Protein AF-A0A4R8H197-F1 (afdb_monomer_lite)

pLDDT: mean 80.63, std 14.85, range [42.31, 96.31]

Radius of gyration: 24.96 Å; chains: 1; bounding box: 51×19×72 Å

Secondary structure (DSSP, 8-state):
-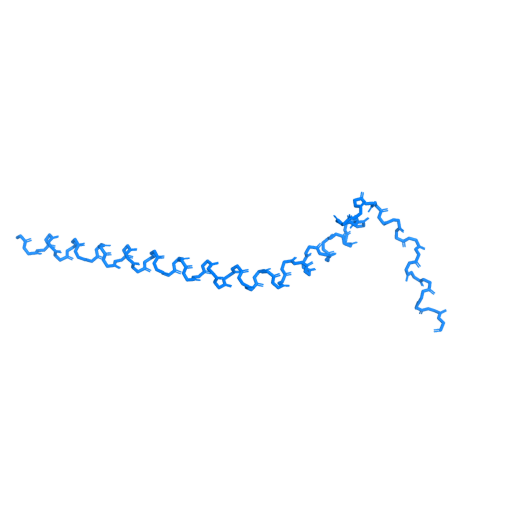HHHHHHHHHHHHHHHHHHHHHHHHHHHHHHHHHHHHHHHHHHHHHHTTB-TTT--B--TTSGGGGG--

Foldseek 3Di:
DVVVVVVVVVVVVVVVVVVVCVVVCVVVVVVVCVVCVVVVVVVVCVVVQADPVVRDRNPVPPPVPVVPD

Structure (mmCIF, N/CA/C/O backbone):
data_AF-A0A4R8H197-F1
#
_entry.id   AF-A0A4R8H197-F1
#
loop_
_atom_site.grou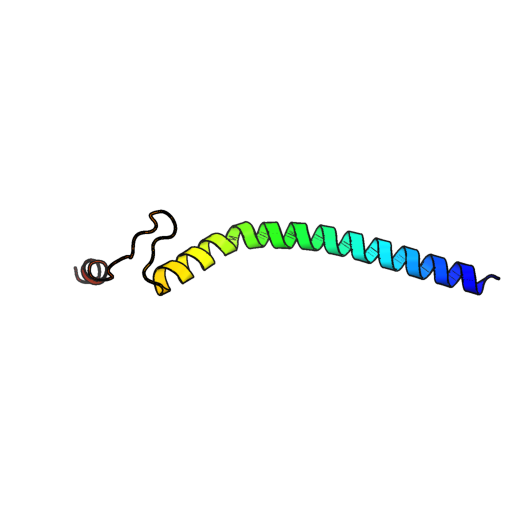p_PDB
_atom_site.id
_atom_site.type_symbol
_atom_site.label_atom_id
_atom_site.label_alt_id
_atom_site.label_comp_id
_atom_site.label_asym_id
_atom_site.label_entity_id
_atom_site.label_seq_id
_atom_site.pdbx_PDB_ins_code
_atom_site.Cartn_x
_atom_site.Cartn_y
_atom_site.Cartn_z
_atom_site.occupancy
_atom_site.B_iso_or_equiv
_atom_site.auth_seq_id
_atom_site.auth_comp_id
_atom_site.auth_asym_id
_atom_site.auth_atom_id
_atom_site.pdbx_PDB_model_num
ATOM 1 N N . MET A 1 1 ? 25.546 0.877 -31.420 1.00 63.84 1 MET A N 1
ATOM 2 C CA . MET A 1 1 ? 24.144 0.394 -31.424 1.00 63.84 1 MET A CA 1
ATOM 3 C C . MET A 1 1 ? 23.842 -0.468 -30.201 1.00 63.84 1 MET A C 1
ATOM 5 O O . MET A 1 1 ? 22.771 -0.293 -29.637 1.00 63.84 1 MET A O 1
ATOM 9 N N . GLU A 1 2 ? 24.803 -1.263 -29.727 1.00 82.38 2 GLU A N 1
ATOM 10 C CA . GLU A 1 2 ? 24.735 -2.070 -28.491 1.00 82.38 2 GLU A CA 1
ATOM 11 C C . GLU A 1 2 ? 24.219 -1.333 -27.242 1.00 82.38 2 GLU A C 1
ATOM 13 O O . GLU A 1 2 ? 23.275 -1.784 -26.600 1.00 82.38 2 GLU A O 1
ATOM 18 N N . LEU A 1 3 ? 24.765 -0.149 -26.930 1.00 89.62 3 LEU A N 1
ATOM 19 C CA . LEU A 1 3 ? 24.401 0.591 -25.711 1.00 89.62 3 LEU A CA 1
ATOM 20 C C . LEU A 1 3 ? 22.906 0.954 -25.660 1.00 89.62 3 LEU A C 1
ATOM 22 O O . LEU A 1 3 ? 22.288 0.920 -24.600 1.00 89.62 3 LEU A O 1
ATOM 26 N N . ARG A 1 4 ? 22.302 1.249 -26.819 1.00 93.56 4 ARG A N 1
ATOM 27 C CA . ARG A 1 4 ? 20.876 1.586 -26.921 1.00 93.56 4 ARG A CA 1
ATOM 28 C C . ARG A 1 4 ? 19.998 0.393 -26.546 1.00 93.56 4 ARG A C 1
ATOM 30 O O . ARG A 1 4 ? 19.000 0.574 -25.859 1.00 93.56 4 ARG A O 1
ATOM 37 N N . TYR A 1 5 ? 20.379 -0.813 -26.966 1.00 93.62 5 TYR A N 1
ATOM 38 C CA . TYR A 1 5 ? 19.650 -2.036 -26.626 1.00 93.62 5 TYR A CA 1
ATOM 39 C C . TYR A 1 5 ? 19.801 -2.402 -25.149 1.00 93.62 5 TYR A C 1
ATOM 41 O O . TYR A 1 5 ? 18.811 -2.755 -24.515 1.00 93.62 5 TYR A O 1
ATOM 49 N N . ILE A 1 6 ? 20.995 -2.234 -24.574 1.00 95.06 6 ILE A N 1
ATOM 50 C CA . ILE A 1 6 ? 21.229 -2.472 -23.141 1.00 95.06 6 ILE A CA 1
ATOM 51 C C . ILE A 1 6 ? 20.361 -1.537 -22.286 1.00 95.06 6 ILE A C 1
ATOM 53 O O . ILE A 1 6 ? 19.695 -1.987 -21.354 1.00 95.06 6 ILE A O 1
ATOM 57 N N . ILE A 1 7 ? 20.313 -0.247 -22.633 1.00 95.31 7 ILE A N 1
ATOM 58 C CA . ILE A 1 7 ? 19.487 0.739 -21.922 1.00 95.31 7 ILE A CA 1
ATOM 59 C C . ILE A 1 7 ? 17.998 0.388 -22.038 1.00 95.31 7 ILE A C 1
ATOM 61 O O . ILE A 1 7 ? 17.281 0.431 -21.039 1.00 95.31 7 ILE A O 1
ATOM 65 N N . LEU A 1 8 ? 17.530 -0.010 -23.226 1.00 95.19 8 LEU A N 1
ATOM 66 C CA . LEU A 1 8 ? 16.139 -0.429 -23.418 1.00 95.19 8 LEU A CA 1
ATOM 67 C C . LEU A 1 8 ? 15.781 -1.645 -22.555 1.00 95.19 8 LEU A C 1
ATOM 69 O O . LEU A 1 8 ? 14.742 -1.634 -21.899 1.00 95.19 8 LEU A O 1
ATOM 73 N N . LEU A 1 9 ? 16.646 -2.661 -22.496 1.00 95.38 9 LEU A N 1
ATOM 74 C CA . LEU A 1 9 ? 16.419 -3.847 -21.665 1.00 95.38 9 LEU A CA 1
ATOM 75 C C . LEU A 1 9 ? 16.383 -3.514 -20.170 1.00 95.38 9 LEU A C 1
ATOM 77 O O . LEU A 1 9 ? 15.529 -4.036 -19.453 1.00 95.38 9 LEU A O 1
ATOM 81 N N . LEU A 1 10 ? 17.252 -2.611 -19.705 1.00 95.62 10 LEU A N 1
ATOM 82 C CA . LEU A 1 10 ? 17.237 -2.144 -18.317 1.00 95.62 10 LEU A CA 1
ATOM 83 C C . LEU A 1 10 ? 15.923 -1.447 -17.966 1.00 95.62 10 LEU A C 1
ATOM 85 O O . LEU A 1 10 ? 15.325 -1.757 -16.936 1.00 95.62 10 LEU A O 1
ATOM 89 N N . ILE A 1 11 ? 15.445 -0.550 -18.831 1.00 96.25 11 ILE A N 1
ATOM 90 C CA . ILE A 1 11 ? 14.174 0.155 -18.622 1.00 96.25 11 ILE A CA 1
ATOM 91 C C . ILE A 1 11 ? 13.017 -0.848 -18.583 1.00 96.25 11 ILE A C 1
ATOM 93 O O . ILE A 1 11 ? 12.191 -0.795 -17.674 1.00 96.25 11 ILE A O 1
ATOM 97 N N . ILE A 1 12 ? 12.980 -1.798 -19.519 1.00 96.31 12 ILE A N 1
ATOM 98 C CA . ILE A 1 12 ? 11.937 -2.831 -19.573 1.00 96.31 12 ILE A CA 1
ATOM 99 C C . ILE A 1 12 ? 11.952 -3.679 -18.296 1.00 96.31 12 ILE A C 1
ATOM 101 O O . ILE A 1 12 ? 10.909 -3.856 -17.665 1.00 96.31 12 ILE A O 1
ATOM 105 N N . SER A 1 13 ? 13.126 -4.147 -17.867 1.00 95.12 13 SER A N 1
ATOM 106 C CA . SER A 1 13 ? 13.270 -4.925 -16.632 1.00 95.12 13 SER A CA 1
ATOM 107 C C . SER A 1 13 ? 12.832 -4.129 -15.400 1.00 95.12 13 SER A C 1
ATOM 109 O O . SER A 1 13 ? 12.181 -4.679 -14.510 1.00 95.12 13 SER A O 1
ATOM 111 N N . PHE A 1 14 ? 13.155 -2.835 -15.343 1.00 95.88 14 PHE A N 1
ATOM 112 C CA . PHE A 1 14 ? 12.771 -1.966 -14.234 1.00 95.88 14 PHE A CA 1
ATOM 113 C C . PHE A 1 14 ? 11.256 -1.748 -14.177 1.00 95.88 14 PHE A C 1
ATOM 115 O O . PHE A 1 14 ? 10.654 -1.855 -13.109 1.00 95.88 14 PHE A O 1
ATOM 122 N N . VAL A 1 15 ? 10.620 -1.509 -15.327 1.00 96.25 15 VAL A N 1
ATOM 123 C CA . VAL A 1 15 ? 9.164 -1.339 -15.419 1.00 96.25 15 VAL A CA 1
ATOM 124 C C . VAL A 1 15 ? 8.448 -2.624 -15.010 1.00 96.25 15 VAL A C 1
ATOM 126 O O . VAL A 1 15 ? 7.536 -2.576 -14.185 1.00 96.25 15 VAL A O 1
ATOM 129 N N . ILE A 1 16 ? 8.884 -3.778 -15.520 1.00 95.75 16 ILE A N 1
ATOM 130 C CA . ILE A 1 16 ? 8.292 -5.076 -15.166 1.00 95.75 16 ILE A CA 1
ATOM 131 C C . ILE A 1 16 ? 8.429 -5.329 -13.661 1.00 95.75 16 ILE A C 1
ATOM 133 O O . ILE A 1 16 ? 7.436 -5.647 -13.004 1.00 95.75 16 ILE A O 1
ATOM 137 N N . GLY A 1 17 ? 9.622 -5.121 -13.096 1.00 94.44 17 GLY A N 1
ATOM 138 C CA . GLY A 1 17 ? 9.860 -5.269 -11.659 1.00 94.44 17 GLY A CA 1
ATOM 139 C C . GLY A 1 17 ? 8.987 -4.337 -10.813 1.00 94.44 17 GLY A C 1
ATOM 140 O O . GLY A 1 17 ? 8.384 -4.775 -9.831 1.00 94.44 17 GLY A O 1
ATOM 141 N N . TYR A 1 18 ? 8.845 -3.075 -11.224 1.00 94.94 18 TYR A N 1
ATOM 142 C CA . TYR A 1 18 ? 7.999 -2.098 -10.539 1.00 94.94 18 TYR A CA 1
ATOM 143 C C . TYR A 1 18 ? 6.524 -2.509 -10.543 1.00 94.94 18 TYR A C 1
ATOM 145 O O . TYR A 1 18 ? 5.877 -2.490 -9.494 1.00 94.94 18 TYR A O 1
ATOM 153 N N . PHE A 1 19 ? 5.985 -2.916 -11.696 1.00 93.56 19 PHE A N 1
ATOM 154 C CA . PHE A 1 19 ? 4.591 -3.353 -11.799 1.00 93.56 19 PHE A CA 1
ATOM 155 C C . PHE A 1 19 ? 4.324 -4.596 -10.951 1.00 93.56 19 PHE A C 1
ATOM 157 O O . PHE A 1 19 ? 3.317 -4.647 -10.237 1.00 93.56 19 PHE A O 1
ATOM 164 N N . TRP A 1 20 ? 5.235 -5.569 -10.983 1.00 93.00 20 TRP A N 1
ATOM 165 C CA . TRP A 1 20 ? 5.092 -6.800 -10.211 1.00 93.00 20 TRP A CA 1
ATOM 166 C C . TRP A 1 20 ? 5.135 -6.529 -8.706 1.00 93.00 20 TRP A C 1
ATOM 168 O O . TRP A 1 20 ? 4.243 -6.964 -7.972 1.00 93.00 20 TRP A O 1
ATOM 178 N N . GLY A 1 21 ? 6.111 -5.735 -8.256 1.00 91.56 21 GLY A N 1
ATOM 179 C CA . GLY A 1 21 ? 6.233 -5.323 -6.858 1.00 91.56 21 GLY A CA 1
ATOM 180 C C . GLY A 1 21 ? 5.028 -4.508 -6.386 1.00 91.56 21 GLY A C 1
ATOM 181 O O . GLY A 1 21 ? 4.475 -4.774 -5.319 1.00 91.56 21 GLY A O 1
ATOM 182 N N . ARG A 1 22 ? 4.545 -3.567 -7.208 1.00 90.56 22 ARG A N 1
ATOM 183 C CA . ARG A 1 22 ? 3.346 -2.764 -6.918 1.00 90.56 22 ARG A CA 1
ATOM 184 C C . ARG A 1 22 ? 2.100 -3.637 -6.785 1.00 90.56 22 ARG A C 1
ATOM 186 O O . ARG A 1 22 ? 1.280 -3.387 -5.903 1.00 90.56 22 ARG A O 1
ATOM 193 N N . TYR A 1 23 ? 1.938 -4.634 -7.653 1.00 88.94 23 TYR A N 1
ATOM 194 C CA . TYR A 1 23 ? 0.774 -5.516 -7.650 1.00 88.94 23 TYR A CA 1
ATOM 195 C C . TYR A 1 23 ? 0.754 -6.442 -6.430 1.00 88.94 23 TYR A C 1
ATOM 197 O O . TYR A 1 23 ? -0.283 -6.552 -5.772 1.00 88.94 23 TYR A O 1
ATOM 205 N N . ILE A 1 24 ? 1.896 -7.052 -6.098 1.00 86.81 24 ILE A N 1
ATOM 206 C CA . ILE A 1 24 ? 2.042 -7.903 -4.909 1.00 86.81 24 ILE A CA 1
ATOM 207 C C . ILE A 1 24 ? 1.845 -7.064 -3.642 1.00 86.81 24 ILE A C 1
ATOM 209 O O . ILE A 1 24 ? 0.934 -7.339 -2.866 1.00 86.81 24 ILE A O 1
ATOM 213 N N . GLY A 1 25 ? 2.578 -5.955 -3.503 1.00 83.81 25 GLY A N 1
ATOM 214 C CA . GLY A 1 25 ? 2.473 -5.084 -2.331 1.00 83.81 25 GLY A CA 1
ATOM 215 C C . GLY A 1 25 ? 1.070 -4.505 -2.127 1.00 83.81 25 GLY A C 1
ATOM 216 O O . GLY A 1 25 ? 0.611 -4.369 -0.996 1.00 83.81 25 GLY A O 1
ATOM 217 N N . LYS A 1 26 ? 0.328 -4.218 -3.209 1.00 81.81 26 LYS A N 1
ATOM 218 C CA . LYS A 1 26 ? -1.077 -3.795 -3.104 1.00 81.81 26 LYS A CA 1
ATOM 219 C C . LYS A 1 26 ? -1.977 -4.927 -2.602 1.00 81.81 26 LYS A C 1
ATOM 221 O O . LYS A 1 26 ? -2.894 -4.654 -1.834 1.00 81.81 26 LYS A O 1
ATOM 226 N N . LYS A 1 27 ? -1.752 -6.177 -3.015 1.00 80.31 27 LYS A N 1
ATOM 227 C CA . LYS A 1 27 ? -2.535 -7.324 -2.528 1.00 80.31 27 LYS A CA 1
ATOM 228 C C . LYS A 1 27 ? -2.271 -7.610 -1.056 1.00 80.31 27 LYS A C 1
ATOM 230 O O . LYS A 1 27 ? -3.235 -7.768 -0.306 1.00 80.31 27 LYS A O 1
ATOM 235 N N . ASP A 1 28 ? -1.005 -7.627 -0.658 1.00 79.94 28 ASP A N 1
ATOM 236 C CA . ASP A 1 28 ? -0.617 -7.898 0.726 1.00 79.94 28 ASP A CA 1
ATOM 237 C C . ASP A 1 28 ? -1.073 -6.767 1.651 1.00 79.94 28 ASP A C 1
ATOM 239 O O . ASP A 1 28 ? -1.786 -7.021 2.621 1.00 79.94 28 ASP A O 1
ATOM 243 N N . GLY A 1 29 ? -0.841 -5.510 1.259 1.00 80.81 29 GLY A N 1
ATOM 244 C CA . GLY A 1 29 ? -1.310 -4.352 2.018 1.00 80.81 29 GLY A CA 1
ATOM 245 C C . GLY A 1 29 ? -2.836 -4.291 2.148 1.00 80.81 29 GLY A C 1
ATOM 246 O O . GLY A 1 29 ? -3.344 -3.939 3.207 1.00 80.81 29 GLY A O 1
ATOM 247 N N . ILE A 1 30 ? -3.603 -4.683 1.118 1.00 81.19 30 ILE A N 1
ATOM 248 C CA . ILE A 1 30 ? -5.074 -4.776 1.222 1.00 81.19 30 ILE A CA 1
ATOM 249 C C . ILE A 1 30 ? -5.489 -5.901 2.172 1.00 81.19 30 ILE A C 1
ATOM 251 O O . ILE A 1 30 ? -6.468 -5.749 2.903 1.00 81.19 30 ILE A O 1
ATOM 255 N N . LYS A 1 31 ? -4.790 -7.038 2.161 1.00 82.62 31 LYS A N 1
ATOM 256 C CA . LYS A 1 31 ? -5.102 -8.172 3.036 1.00 82.62 31 LYS A CA 1
ATOM 257 C C . LYS A 1 31 ? -4.889 -7.807 4.506 1.00 82.62 31 LYS A C 1
ATOM 259 O O . LYS A 1 31 ? -5.771 -8.068 5.320 1.00 82.62 31 LYS A O 1
ATOM 264 N N . GLU A 1 32 ? -3.779 -7.151 4.822 1.00 83.50 32 GLU A N 1
ATOM 265 C CA . GLU A 1 32 ? -3.487 -6.658 6.172 1.00 83.50 32 GLU A CA 1
ATOM 266 C C . GLU A 1 32 ? -4.441 -5.527 6.571 1.00 83.50 32 GLU A C 1
ATOM 268 O O . GLU A 1 32 ? -5.053 -5.563 7.643 1.00 83.50 32 GLU A O 1
ATOM 273 N N . ALA A 1 33 ? -4.666 -4.565 5.671 1.00 83.50 33 ALA A N 1
ATOM 274 C CA . ALA A 1 33 ? -5.593 -3.467 5.912 1.00 83.50 33 ALA A CA 1
ATOM 275 C C . ALA A 1 33 ? -7.025 -3.961 6.144 1.00 83.50 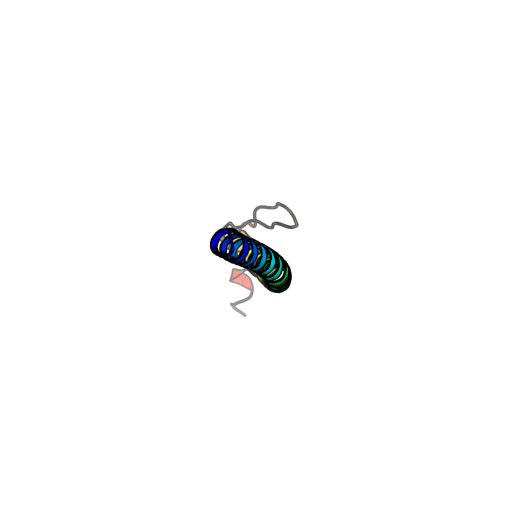33 ALA A C 1
ATOM 277 O O . ALA A 1 33 ? -7.718 -3.386 6.969 1.00 83.50 33 ALA A O 1
ATOM 278 N N . LYS A 1 34 ? -7.489 -5.039 5.501 1.00 86.31 34 LYS A N 1
ATOM 279 C CA . LYS A 1 34 ? -8.830 -5.596 5.764 1.00 86.31 34 LYS A CA 1
ATOM 280 C C . LYS A 1 34 ? -9.018 -6.058 7.208 1.00 86.31 34 LYS A C 1
ATOM 282 O O . LYS A 1 34 ? -10.122 -5.931 7.727 1.00 86.31 34 LYS A O 1
ATOM 287 N N . ALA A 1 35 ? -7.974 -6.582 7.846 1.00 86.25 35 ALA A N 1
ATOM 288 C CA . ALA A 1 35 ? -8.043 -6.984 9.247 1.00 86.25 35 ALA A CA 1
ATOM 289 C C . ALA A 1 35 ? -7.972 -5.767 10.182 1.00 86.25 35 ALA A C 1
ATOM 291 O O . ALA A 1 35 ? -8.731 -5.681 11.144 1.00 86.25 35 ALA A O 1
ATOM 292 N N . VAL A 1 36 ? -7.094 -4.805 9.883 1.00 89.12 36 VAL A N 1
ATOM 293 C CA . VAL A 1 36 ? -6.787 -3.683 10.787 1.00 89.12 36 VAL A CA 1
ATOM 294 C C . VAL A 1 36 ? -7.731 -2.485 10.607 1.00 89.12 36 VAL A C 1
ATOM 296 O O . VAL A 1 36 ? -8.115 -1.844 11.585 1.00 89.12 36 VAL A O 1
ATOM 299 N N . ALA A 1 37 ? -8.160 -2.187 9.381 1.00 90.25 37 ALA A N 1
ATOM 300 C CA . ALA A 1 37 ? -9.052 -1.071 9.066 1.00 90.25 37 ALA A CA 1
ATOM 301 C C . ALA A 1 37 ? -10.343 -1.053 9.900 1.00 90.25 37 ALA A C 1
ATOM 303 O O . ALA A 1 37 ? -10.632 0.009 10.449 1.00 90.25 37 ALA A O 1
ATOM 304 N N . PRO A 1 38 ? -11.109 -2.155 10.068 1.00 85.75 38 PRO A N 1
ATOM 305 C CA . PRO A 1 38 ? -12.335 -2.112 10.868 1.00 85.75 38 PRO A CA 1
ATOM 306 C C . PRO A 1 38 ? -12.067 -1.775 12.343 1.00 85.75 38 PRO A C 1
ATOM 308 O O . PRO A 1 38 ? -12.869 -1.082 12.965 1.00 85.75 38 PRO A O 1
ATOM 311 N N . LEU A 1 39 ? -10.928 -2.204 12.898 1.00 87.31 39 LEU A N 1
ATOM 312 C CA . LEU A 1 39 ? -10.518 -1.876 14.268 1.00 87.31 39 LEU A CA 1
ATOM 313 C C . LEU A 1 39 ? -10.171 -0.388 14.413 1.00 87.31 39 LEU A C 1
ATOM 315 O O . LEU A 1 39 ? -10.629 0.254 15.360 1.00 87.31 39 LEU A O 1
ATOM 319 N N . ILE A 1 40 ? -9.406 0.168 13.467 1.00 89.12 40 ILE A N 1
ATOM 320 C CA . ILE A 1 40 ? -9.058 1.599 13.442 1.00 89.12 40 ILE A CA 1
ATOM 321 C C . ILE A 1 40 ? -10.315 2.454 13.265 1.00 89.12 40 ILE A C 1
ATOM 323 O O . ILE A 1 40 ? -10.507 3.422 13.998 1.00 89.12 40 ILE A O 1
ATOM 327 N N . LEU A 1 41 ? -11.187 2.082 12.325 1.00 86.19 41 LEU A N 1
ATOM 328 C CA . LEU A 1 41 ? -12.458 2.764 12.081 1.00 86.19 41 LEU A CA 1
ATOM 329 C C . LEU A 1 41 ? -13.311 2.776 13.350 1.00 86.19 41 LEU A C 1
ATOM 331 O O . LEU A 1 41 ? -13.751 3.837 13.773 1.00 86.19 41 LEU A O 1
ATOM 335 N N . ARG A 1 42 ? -13.461 1.628 14.020 1.00 84.88 42 ARG A N 1
ATOM 336 C CA . ARG A 1 42 ? -14.237 1.534 15.263 1.00 84.88 42 ARG A CA 1
ATOM 337 C C . ARG A 1 42 ? -13.658 2.396 16.386 1.00 84.88 42 ARG A C 1
ATOM 339 O O . ARG A 1 42 ? -14.423 3.045 17.092 1.00 84.88 42 ARG A O 1
ATOM 346 N N . ARG A 1 43 ? -12.330 2.420 16.548 1.00 86.69 43 ARG A N 1
ATOM 347 C CA . ARG A 1 43 ? -11.635 3.298 17.509 1.00 86.69 43 ARG A CA 1
ATOM 348 C C . ARG A 1 43 ? -11.930 4.768 17.228 1.00 86.69 43 ARG A C 1
ATOM 350 O O . ARG A 1 43 ? -12.406 5.461 18.118 1.00 86.69 43 ARG A O 1
ATOM 357 N N . LYS A 1 44 ? -11.725 5.198 15.983 1.00 87.88 44 LYS A N 1
ATOM 358 C CA . LYS A 1 44 ? -11.934 6.585 15.562 1.00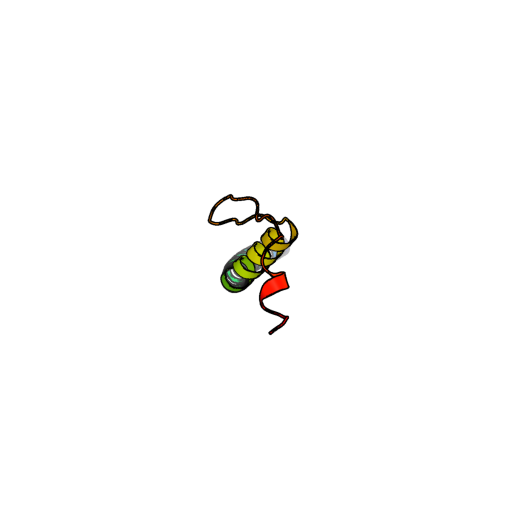 87.88 44 LYS A CA 1
ATOM 359 C C . LYS A 1 44 ? -13.381 7.032 15.768 1.00 87.88 44 LYS A C 1
ATOM 361 O O . LYS A 1 44 ? -13.630 8.138 16.223 1.00 87.88 44 LYS A O 1
ATOM 366 N N . SER A 1 45 ? -14.340 6.159 15.482 1.00 84.38 45 SER A N 1
ATOM 367 C CA . SER A 1 45 ? -15.761 6.463 15.658 1.00 84.38 45 SER A CA 1
ATOM 368 C C . SER A 1 45 ? -16.170 6.540 17.126 1.00 84.38 45 SER A C 1
ATOM 370 O O . SER A 1 45 ? -16.922 7.433 17.493 1.00 84.38 45 SER A O 1
ATOM 372 N N . LEU A 1 46 ? -15.608 5.686 17.988 1.00 83.38 46 LEU A N 1
ATOM 373 C CA . LEU A 1 46 ? -15.785 5.804 19.439 1.00 83.38 46 LEU A CA 1
ATOM 374 C C . LEU A 1 46 ? -15.200 7.112 19.988 1.00 83.38 46 LEU A C 1
ATOM 376 O O . LEU A 1 46 ? -15.831 7.740 20.830 1.00 83.38 46 LEU A O 1
ATOM 380 N N . GLU A 1 47 ? -14.030 7.540 19.504 1.00 85.56 47 GLU A N 1
ATOM 381 C CA . GLU A 1 47 ? -13.421 8.827 19.882 1.00 85.56 47 GLU A CA 1
ATOM 382 C C . GLU A 1 47 ? -14.263 10.026 19.432 1.00 85.56 47 GLU A C 1
ATOM 384 O O . GLU A 1 47 ? -14.319 11.037 20.125 1.00 85.56 47 GLU A O 1
ATOM 389 N N . GLN A 1 48 ? -14.942 9.904 18.292 1.00 84.25 48 GLN A N 1
ATOM 390 C CA . GLN A 1 48 ? -15.874 10.914 17.794 1.00 84.25 48 GLN A CA 1
ATOM 391 C C . GLN A 1 48 ? -17.247 10.848 18.479 1.00 84.25 48 GLN A C 1
ATOM 393 O O . GLN A 1 48 ? -18.059 11.742 18.270 1.00 84.25 48 GLN A O 1
ATOM 398 N N . GLY A 1 49 ? -17.515 9.812 19.283 1.00 80.75 49 GLY A N 1
ATOM 399 C CA . GLY A 1 49 ? -18.825 9.591 19.891 1.00 80.75 49 GLY A CA 1
ATOM 400 C C . GLY A 1 49 ? -19.902 9.232 18.869 1.00 80.75 49 GLY A C 1
ATOM 401 O O . GLY A 1 49 ? -21.058 9.558 19.079 1.00 80.75 49 GLY A O 1
ATOM 402 N N . ILE A 1 50 ? -19.554 8.585 17.753 1.00 81.69 50 ILE A N 1
ATOM 403 C CA . ILE A 1 50 ? -20.496 8.261 16.670 1.00 81.69 50 ILE A CA 1
ATOM 404 C C . ILE A 1 50 ? -20.429 6.766 16.368 1.00 81.69 50 ILE A C 1
ATOM 406 O O . ILE A 1 50 ? -19.359 6.161 16.308 1.00 81.69 50 ILE A O 1
ATOM 410 N N . CYS A 1 51 ? -21.575 6.141 16.140 1.00 80.50 51 CYS A N 1
ATOM 411 C CA . CYS A 1 51 ? -21.660 4.768 15.663 1.00 80.50 51 CYS A CA 1
ATOM 412 C C . CYS A 1 51 ? -21.689 4.731 14.126 1.00 80.50 51 CYS A C 1
ATOM 414 O O . CYS A 1 51 ? -22.687 5.106 13.530 1.00 80.50 51 CYS A O 1
ATOM 416 N N . LEU A 1 52 ? -20.656 4.202 13.455 1.00 77.25 52 LEU A N 1
ATOM 417 C CA . LEU A 1 52 ? -20.647 4.080 11.978 1.00 77.25 52 LEU A CA 1
ATOM 418 C C . LEU A 1 52 ? -21.716 3.131 11.404 1.00 77.25 52 LEU A C 1
ATOM 420 O O . LEU A 1 52 ? -22.031 3.227 10.224 1.00 77.25 52 LEU A O 1
ATOM 424 N N . LEU A 1 53 ? -22.231 2.181 12.195 1.00 79.69 53 LEU A N 1
ATOM 425 C CA . LEU A 1 53 ? -23.248 1.225 11.729 1.00 79.69 53 LEU A CA 1
ATOM 426 C C . LEU A 1 53 ? -24.660 1.802 11.813 1.00 79.69 53 LEU A C 1
ATOM 428 O O . LEU A 1 53 ? -25.494 1.515 10.963 1.00 79.69 53 LEU A O 1
ATOM 432 N N . CYS A 1 54 ? -24.919 2.564 12.870 1.00 78.75 54 CYS A N 1
ATOM 433 C CA . CYS A 1 54 ? -26.229 3.099 13.194 1.00 78.75 54 CYS A CA 1
ATOM 434 C C . CYS A 1 54 ? -26.362 4.594 12.878 1.00 78.75 54 CYS A C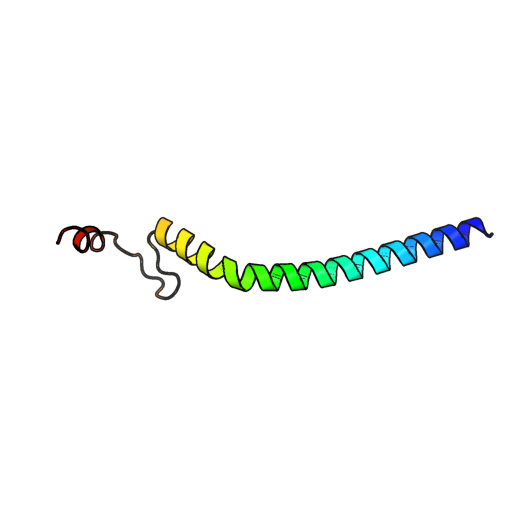 1
ATOM 436 O O . CYS A 1 54 ? -27.464 5.122 12.920 1.00 78.75 54 CYS A O 1
ATOM 438 N N . ASN A 1 55 ? -25.252 5.243 12.504 1.00 69.38 55 ASN A N 1
ATOM 439 C CA . ASN A 1 55 ? -25.125 6.678 12.244 1.00 69.38 55 ASN A CA 1
ATOM 440 C C . ASN A 1 55 ? -25.727 7.551 13.357 1.00 69.38 55 ASN A C 1
ATOM 442 O O . ASN A 1 55 ? -26.206 8.654 13.110 1.00 69.38 55 ASN A O 1
ATOM 446 N N . ASP A 1 56 ? -25.698 7.017 14.573 1.00 73.75 56 ASP A N 1
ATOM 447 C CA . ASP A 1 56 ? -26.255 7.621 15.770 1.00 73.75 56 ASP A CA 1
ATOM 448 C C . ASP A 1 56 ? -25.104 8.220 16.586 1.00 73.75 56 ASP A C 1
ATOM 450 O O . ASP A 1 56 ? -24.031 7.603 16.707 1.00 73.75 56 ASP A O 1
ATOM 454 N N . GLU A 1 57 ? -25.298 9.431 17.103 1.00 70.38 57 GLU A N 1
ATOM 455 C CA . GLU A 1 57 ? -24.360 10.048 18.037 1.00 70.38 57 GLU A CA 1
ATOM 456 C C . GLU A 1 57 ? -24.513 9.347 19.389 1.00 70.38 57 GLU A C 1
ATOM 458 O O . GLU A 1 57 ? -25.525 9.454 20.078 1.00 70.38 57 GLU A O 1
ATOM 463 N N . LEU A 1 58 ? -23.492 8.584 19.768 1.00 66.00 58 LEU A N 1
ATOM 464 C CA . LEU A 1 58 ? -23.420 7.918 21.055 1.00 66.00 58 LEU A CA 1
ATOM 465 C C . LEU A 1 58 ? -23.241 8.981 22.142 1.00 66.00 58 LEU A C 1
ATOM 467 O O . LEU A 1 58 ? -22.122 9.377 22.475 1.00 66.00 58 LEU A O 1
ATOM 471 N N . GLU A 1 59 ? -24.348 9.407 22.746 1.00 58.81 59 GLU A N 1
ATOM 472 C CA . GLU A 1 59 ? -24.328 10.158 23.998 1.00 58.81 59 GLU A CA 1
ATOM 473 C C . GLU A 1 59 ? -23.622 9.283 25.060 1.00 58.81 59 GLU A C 1
ATOM 475 O O . GLU A 1 59 ? -24.178 8.316 25.581 1.00 58.81 59 GLU A O 1
ATOM 480 N N . TYR A 1 60 ? -22.355 9.596 25.361 1.00 57.53 60 TYR A N 1
ATOM 481 C CA . TYR A 1 60 ? -21.402 8.894 26.251 1.00 57.53 60 TYR A CA 1
ATOM 482 C C . TYR A 1 60 ? -21.883 8.691 27.718 1.00 57.53 60 TYR A C 1
ATOM 484 O O . TYR A 1 60 ? -21.122 8.348 28.622 1.00 57.53 60 TYR A O 1
ATOM 492 N N . LYS A 1 61 ? -23.167 8.876 28.019 1.00 53.41 61 LYS A N 1
ATOM 493 C CA . LYS A 1 61 ? -23.698 8.931 29.383 1.00 53.41 61 LYS A CA 1
ATOM 494 C C . LYS A 1 61 ? -23.891 7.568 30.071 1.00 53.41 61 LYS A C 1
ATOM 496 O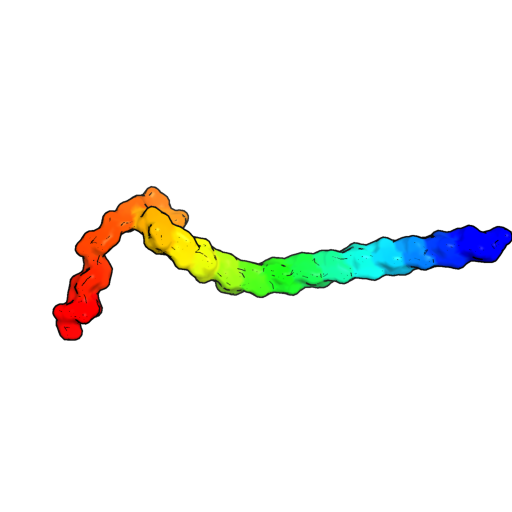 O . LYS A 1 61 ? -24.166 7.553 31.268 1.00 53.41 61 LYS A O 1
ATOM 501 N N . SER A 1 62 ? -23.734 6.424 29.394 1.00 53.34 62 SER A N 1
ATOM 502 C CA . SER A 1 62 ? -24.149 5.116 29.949 1.00 53.34 62 SER A CA 1
ATOM 503 C C . SER A 1 62 ? -23.043 4.078 30.221 1.00 53.34 62 SER A C 1
ATOM 505 O O . SER A 1 62 ? -23.272 3.180 31.029 1.00 53.34 62 SER A O 1
ATOM 507 N N . ILE A 1 63 ? -21.824 4.195 29.672 1.00 54.97 63 ILE A N 1
ATOM 508 C CA . ILE A 1 63 ? -20.807 3.112 29.781 1.00 54.97 63 ILE A CA 1
ATOM 509 C C . ILE A 1 63 ? -19.931 3.205 31.052 1.00 54.97 63 ILE A C 1
ATOM 511 O O . ILE A 1 63 ? -19.214 2.270 31.398 1.00 54.97 63 ILE A O 1
ATOM 515 N N . LYS A 1 64 ? -20.028 4.279 31.849 1.00 50.34 64 LYS A N 1
ATOM 516 C CA . LYS A 1 64 ? -19.358 4.330 33.169 1.00 50.34 64 LYS A CA 1
ATOM 517 C C . LYS A 1 64 ? -20.091 3.516 34.254 1.00 50.34 64 LYS A C 1
ATOM 519 O O . LYS A 1 64 ? -19.549 3.349 35.344 1.00 50.34 64 LYS A O 1
ATOM 524 N N . LYS A 1 65 ? -21.300 3.002 33.979 1.00 49.34 65 LYS A N 1
ATOM 525 C CA . LYS A 1 65 ? -22.137 2.296 34.968 1.00 49.34 65 LYS A CA 1
ATOM 526 C C . LYS A 1 65 ? -21.773 0.812 35.157 1.00 49.34 65 LYS A C 1
ATOM 528 O O . LYS A 1 65 ? -22.089 0.262 36.199 1.00 49.34 65 LYS A O 1
ATOM 533 N N . GLU A 1 66 ? -21.050 0.193 34.221 1.00 48.34 66 GLU A N 1
ATOM 534 C CA . GLU A 1 66 ? -20.682 -1.241 34.271 1.00 48.34 66 GLU A CA 1
ATOM 535 C C . GLU A 1 66 ? -19.247 -1.503 34.782 1.00 48.34 66 GLU A C 1
ATOM 537 O O . GLU A 1 66 ? -18.724 -2.605 34.687 1.00 48.34 66 GLU A O 1
ATOM 542 N N . LYS A 1 67 ? -18.576 -0.485 35.337 1.00 48.75 67 LYS A N 1
ATOM 543 C CA . LYS A 1 67 ? -17.260 -0.632 35.997 1.00 48.75 67 LYS A CA 1
ATOM 544 C C . LYS A 1 67 ? -17.293 -0.375 37.508 1.00 48.75 67 LYS A C 1
ATOM 546 O O . LYS A 1 67 ? -16.241 -0.203 38.114 1.00 48.75 67 LYS A O 1
ATOM 551 N N . ASN A 1 68 ? -18.487 -0.301 38.096 1.00 44.69 68 ASN A N 1
ATOM 552 C CA . ASN A 1 68 ? -18.699 -0.033 39.521 1.00 44.69 68 ASN A CA 1
ATOM 553 C C . ASN A 1 68 ? -19.781 -0.969 40.099 1.00 44.69 68 ASN A C 1
ATOM 555 O O . ASN A 1 68 ? -20.782 -0.511 40.647 1.00 44.69 68 ASN A O 1
ATOM 559 N N . ILE A 1 69 ? -19.591 -2.278 39.914 1.00 42.31 69 ILE A N 1
ATOM 560 C CA . ILE A 1 69 ? -20.201 -3.345 40.720 1.00 42.31 69 ILE A CA 1
ATOM 561 C C . ILE A 1 69 ? -19.113 -4.366 41.031 1.00 42.31 69 ILE A C 1
ATOM 563 O O . ILE A 1 69 ? -18.357 -4.700 40.090 1.00 42.31 69 ILE A O 1
#

Organism: NCBI:txid46469

Sequence (69 aa):
MELRYIILLLIISFVIGYFWGRYIGKKDGIKEAKAVAPLILRRKSLEQGICLLCNDELEYKSIKKEKNI